Protein AF-A0A2K8N325-F1 (afdb_monomer_lite)

Sequence (77 aa):
MRWLRCCHRGGLPVTEFPDITALSPAEAIAWFVRQVKDVSRLSPFDKTKGRRVMELRQWKDTVLVPWLEDVHRRRTW

Radius of gyration: 17.32 Å; chains: 1; bounding box: 34×53×36 Å

pLDDT: mean 82.28, std 17.85, range [39.66, 96.06]

Organism: NCBI:txid2055160

Structure (mmCIF, N/CA/C/O backbone):
data_AF-A0A2K8N325-F1
#
_entry.id   AF-A0A2K8N325-F1
#
loop_
_atom_site.group_PDB
_atom_site.id
_atom_site.type_symbol
_atom_site.label_atom_id
_atom_site.label_alt_id
_atom_site.label_comp_id
_atom_site.label_asym_id
_atom_site.label_entity_id
_atom_site.label_seq_id
_atom_site.pdbx_PDB_ins_code
_atom_site.Cartn_x
_atom_site.Cartn_y
_atom_site.Cartn_z
_atom_site.occupancy
_atom_site.B_iso_or_equiv
_atom_site.auth_seq_id
_atom_site.auth_comp_id
_atom_site.auth_asym_id
_atom_site.auth_atom_id
_atom_site.pdbx_PDB_model_num
ATOM 1 N N . MET A 1 1 ? -0.912 40.725 18.143 1.00 42.47 1 MET A N 1
ATOM 2 C CA . MET A 1 1 ? -2.051 40.268 17.316 1.00 42.47 1 MET A CA 1
ATOM 3 C C . MET A 1 1 ? -2.288 38.794 17.606 1.00 42.47 1 MET A C 1
ATOM 5 O O . MET A 1 1 ? -1.396 37.986 17.388 1.00 42.47 1 MET A O 1
ATOM 9 N N . ARG A 1 2 ? -3.425 38.480 18.232 1.00 58.12 2 ARG A N 1
ATOM 10 C CA . ARG A 1 2 ? -3.768 37.169 18.794 1.00 58.12 2 ARG A CA 1
ATOM 11 C C . ARG A 1 2 ? -4.679 36.446 17.804 1.00 58.12 2 ARG A C 1
ATOM 13 O O . ARG A 1 2 ? -5.836 36.827 17.686 1.00 58.12 2 ARG A O 1
ATOM 20 N N . TRP A 1 3 ? -4.167 35.439 17.102 1.00 41.12 3 TRP A N 1
ATOM 21 C CA . TRP A 1 3 ? -4.996 34.597 16.240 1.00 41.12 3 TRP A CA 1
ATOM 22 C C . TRP A 1 3 ? -5.474 33.367 17.005 1.00 41.12 3 TRP A C 1
ATOM 24 O O . TRP A 1 3 ? -4.696 32.577 17.540 1.00 41.12 3 TRP A O 1
ATOM 34 N N . LEU A 1 4 ? -6.796 33.292 17.111 1.00 44.19 4 LEU A N 1
ATOM 35 C CA . LEU A 1 4 ? -7.570 32.249 17.755 1.00 44.19 4 LEU A CA 1
ATOM 36 C C . LEU A 1 4 ? -7.482 30.941 16.965 1.00 44.19 4 LEU A C 1
ATOM 38 O O . LEU A 1 4 ? -7.724 30.888 15.763 1.00 44.19 4 LEU A O 1
ATOM 42 N N . ARG A 1 5 ? -7.178 29.887 17.719 1.00 50.56 5 ARG A N 1
ATOM 43 C CA . ARG A 1 5 ? -7.477 28.473 17.492 1.00 50.56 5 ARG A CA 1
ATOM 44 C C . ARG A 1 5 ? -8.677 28.259 16.544 1.00 50.56 5 ARG A C 1
ATOM 46 O O . ARG A 1 5 ? -9.820 28.405 16.964 1.00 50.56 5 ARG A O 1
ATOM 53 N N . CYS A 1 6 ? -8.414 27.825 15.310 1.00 43.84 6 CYS A N 1
ATOM 54 C CA . CYS A 1 6 ? -9.394 27.111 14.491 1.00 43.84 6 CYS A CA 1
ATOM 55 C C . CYS A 1 6 ? -9.102 25.611 14.573 1.00 43.84 6 CYS A C 1
ATOM 57 O O . CYS A 1 6 ? -8.184 25.091 13.944 1.00 43.84 6 CYS A O 1
ATOM 59 N N . CYS A 1 7 ? -9.893 24.919 15.389 1.00 49.41 7 CYS A N 1
ATOM 60 C CA . CYS A 1 7 ? -10.015 23.471 15.366 1.00 49.41 7 CYS A CA 1
ATOM 61 C C . CYS A 1 7 ? -10.807 23.067 14.110 1.00 49.41 7 CYS A C 1
ATOM 63 O O . CYS A 1 7 ? -12.033 23.117 14.123 1.00 49.41 7 CYS A O 1
ATOM 65 N N . HIS A 1 8 ? -10.124 22.648 13.044 1.00 45.16 8 HIS A N 1
ATOM 66 C CA . HIS A 1 8 ? -10.730 21.913 11.926 1.00 45.16 8 HIS A CA 1
ATOM 67 C C . HIS A 1 8 ? -10.006 20.558 11.831 1.00 45.16 8 HIS A C 1
ATOM 69 O O . HIS A 1 8 ? -8.898 20.462 11.324 1.00 45.16 8 HIS A O 1
ATOM 75 N N . ARG A 1 9 ? -10.413 19.582 12.650 1.00 39.66 9 ARG A N 1
ATOM 76 C CA . ARG A 1 9 ? -11.370 18.510 12.317 1.00 39.66 9 ARG A CA 1
ATOM 77 C C . ARG A 1 9 ? -10.786 17.581 11.250 1.00 39.66 9 ARG A C 1
ATOM 79 O O . ARG A 1 9 ? -10.839 17.883 10.065 1.00 39.66 9 ARG A O 1
ATOM 86 N N . GLY A 1 10 ? -10.211 16.480 11.741 1.00 39.91 10 GLY A N 1
ATOM 87 C CA . GLY A 1 10 ? -9.495 15.449 10.998 1.00 39.91 10 GLY A CA 1
ATOM 88 C C . GLY A 1 10 ? -10.130 15.083 9.663 1.00 39.91 10 GLY A C 1
ATOM 89 O O . GLY A 1 10 ? -11.084 14.310 9.611 1.00 39.91 10 GLY A O 1
ATOM 90 N N . GLY A 1 11 ? -9.534 15.589 8.586 1.00 40.06 11 GLY A N 1
ATOM 91 C CA . GLY A 1 11 ? -9.508 14.855 7.335 1.00 40.06 11 GLY A CA 1
ATOM 92 C C . GLY A 1 11 ? -8.646 13.632 7.595 1.00 40.06 11 GLY A C 1
ATOM 93 O O . GLY A 1 11 ? -7.443 13.757 7.818 1.00 40.06 11 GLY A O 1
ATOM 94 N N . LEU A 1 12 ? -9.264 12.458 7.679 1.00 52.72 12 LEU A N 1
ATOM 95 C CA . LEU A 1 12 ? -8.501 11.218 7.674 1.00 52.72 12 LEU A CA 1
ATOM 96 C C . LEU A 1 12 ? -7.642 11.246 6.408 1.00 52.72 12 LEU A C 1
ATOM 98 O O . LEU A 1 12 ? -8.210 11.463 5.336 1.00 52.72 12 LEU A O 1
ATOM 102 N N . PRO A 1 13 ? -6.310 11.092 6.502 1.00 55.62 13 PRO A N 1
ATOM 103 C CA . PRO A 1 13 ? -5.483 11.159 5.311 1.00 55.62 13 PRO A CA 1
ATOM 104 C C . PRO A 1 13 ? -5.967 10.073 4.351 1.00 55.62 13 PRO A C 1
ATOM 106 O O . PRO A 1 13 ? -6.057 8.901 4.727 1.00 55.62 13 PRO A O 1
ATOM 109 N N . VAL A 1 14 ? -6.367 10.464 3.144 1.00 61.09 14 VAL A N 1
ATOM 110 C CA . VAL A 1 14 ? -6.577 9.504 2.060 1.00 61.09 14 VAL A CA 1
ATOM 111 C C . VAL A 1 14 ? -5.265 8.733 1.923 1.00 61.09 14 VAL A C 1
ATOM 113 O O . VAL A 1 14 ? -4.195 9.337 2.004 1.00 61.09 14 VAL A O 1
ATOM 116 N N . THR A 1 15 ? -5.324 7.404 1.822 1.00 67.62 15 THR A N 1
ATOM 117 C CA . THR A 1 15 ? -4.114 6.612 1.584 1.00 67.62 15 THR A CA 1
ATOM 118 C C . THR A 1 15 ? -3.633 6.938 0.176 1.00 67.62 15 THR A C 1
ATOM 120 O O . THR A 1 15 ? -4.169 6.435 -0.805 1.00 67.62 15 THR A O 1
ATOM 123 N N . GLU A 1 16 ? -2.670 7.849 0.083 1.00 79.88 16 GLU A N 1
ATOM 124 C CA . GLU A 1 16 ? -2.043 8.219 -1.178 1.00 79.88 16 GLU A CA 1
ATOM 125 C C . GLU A 1 16 ? -1.019 7.145 -1.535 1.00 79.88 16 GLU A C 1
ATOM 127 O O . GLU A 1 16 ? -0.022 6.960 -0.833 1.00 79.88 16 GLU A O 1
ATOM 132 N N . PHE A 1 17 ? -1.313 6.385 -2.587 1.00 84.88 17 PHE A N 1
ATOM 133 C CA . PHE A 1 17 ? -0.424 5.343 -3.076 1.00 84.88 17 PHE A CA 1
ATOM 134 C C . PHE A 1 17 ? 0.706 5.972 -3.893 1.00 84.88 17 PHE A C 1
ATOM 136 O O . PHE A 1 17 ? 0.425 6.785 -4.774 1.00 84.88 17 PHE A O 1
ATOM 143 N N . PRO A 1 18 ? 1.971 5.606 -3.631 1.00 85.19 18 PRO A N 1
ATOM 144 C CA . PRO A 1 18 ? 3.088 6.141 -4.384 1.00 85.19 18 PRO A CA 1
ATOM 145 C C . PRO A 1 18 ? 3.086 5.585 -5.808 1.00 85.19 18 PRO A C 1
ATOM 147 O O . PRO A 1 18 ? 2.630 4.461 -6.050 1.00 85.19 18 PRO A O 1
ATOM 150 N N . ASP A 1 19 ? 3.674 6.344 -6.732 1.00 88.06 19 ASP A N 1
ATOM 151 C CA . ASP A 1 19 ? 4.076 5.787 -8.017 1.00 88.0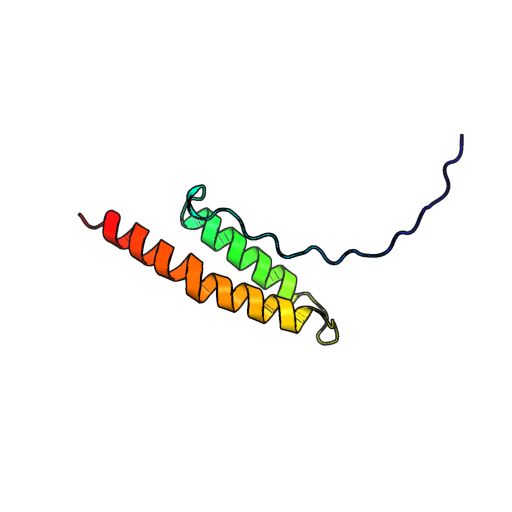6 19 ASP A CA 1
ATOM 152 C C . ASP A 1 19 ? 5.171 4.739 -7.781 1.00 88.06 19 ASP A C 1
ATOM 154 O O . ASP A 1 19 ? 6.284 5.060 -7.362 1.00 88.06 19 ASP A O 1
ATOM 158 N N . ILE A 1 20 ? 4.836 3.466 -7.999 1.00 85.56 20 ILE A N 1
ATOM 159 C CA . ILE A 1 20 ? 5.727 2.356 -7.652 1.00 85.56 20 ILE A CA 1
ATOM 160 C C . ILE A 1 20 ? 6.947 2.270 -8.578 1.00 85.56 20 ILE A C 1
ATOM 162 O O . ILE A 1 20 ? 7.970 1.715 -8.192 1.00 85.56 20 ILE A O 1
ATOM 166 N N . THR A 1 21 ? 6.863 2.834 -9.787 1.00 85.56 21 THR A N 1
ATOM 167 C CA . THR A 1 21 ? 7.942 2.758 -10.782 1.00 85.56 21 THR A CA 1
ATOM 168 C C . THR A 1 21 ? 9.097 3.703 -10.468 1.00 85.56 21 THR A C 1
ATOM 170 O O . THR A 1 21 ? 10.226 3.443 -10.879 1.00 85.56 21 THR A O 1
ATOM 173 N N . ALA A 1 22 ? 8.833 4.754 -9.690 1.00 89.88 22 ALA A N 1
ATOM 174 C CA . ALA A 1 22 ? 9.838 5.686 -9.192 1.00 89.88 22 ALA A CA 1
ATOM 175 C C . ALA A 1 22 ? 10.580 5.191 -7.934 1.00 89.88 22 ALA A C 1
ATOM 177 O O . ALA A 1 22 ? 11.518 5.849 -7.487 1.00 89.88 22 ALA A O 1
ATOM 178 N N . LEU A 1 23 ? 10.168 4.062 -7.345 1.00 88.06 23 LEU A N 1
ATOM 179 C CA . LEU A 1 23 ? 10.732 3.530 -6.104 1.00 88.06 23 LEU A CA 1
ATOM 180 C C . LEU A 1 23 ? 11.674 2.352 -6.357 1.00 88.06 23 LEU A C 1
ATOM 182 O O . LEU A 1 23 ? 11.465 1.533 -7.252 1.00 88.06 23 LEU A O 1
ATOM 186 N N . SER A 1 24 ? 12.672 2.186 -5.487 1.00 92.31 24 SER A N 1
ATOM 187 C CA . SER A 1 24 ? 13.364 0.902 -5.372 1.00 92.31 24 SER A CA 1
ATOM 188 C C . SER A 1 24 ? 12.477 -0.152 -4.683 1.00 92.31 24 SER A C 1
ATOM 190 O O . SER A 1 24 ? 11.586 0.193 -3.898 1.00 92.31 24 SER A O 1
ATOM 192 N N . PRO A 1 25 ? 12.734 -1.460 -4.892 1.00 92.56 25 PRO A N 1
ATOM 193 C CA . PRO A 1 25 ? 11.992 -2.525 -4.212 1.00 92.56 25 PRO A CA 1
ATOM 194 C C . PRO A 1 25 ? 11.963 -2.382 -2.688 1.00 92.56 25 PRO A C 1
ATOM 196 O O . PRO A 1 25 ? 10.928 -2.597 -2.060 1.00 92.56 25 PRO A O 1
ATOM 199 N N . ALA A 1 26 ? 13.086 -1.975 -2.089 1.00 93.19 26 ALA A N 1
ATOM 200 C CA . ALA A 1 26 ? 13.182 -1.773 -0.649 1.00 93.19 26 ALA A CA 1
ATOM 201 C C . ALA A 1 26 ? 12.304 -0.605 -0.173 1.00 93.19 26 ALA A C 1
ATOM 203 O O . ALA A 1 26 ? 11.624 -0.732 0.844 1.00 93.19 26 ALA A O 1
ATOM 204 N N . GLU A 1 27 ? 12.273 0.505 -0.914 1.00 93.88 27 GLU A N 1
ATOM 205 C CA . GLU A 1 27 ? 11.440 1.668 -0.587 1.00 93.88 27 GLU A CA 1
ATOM 206 C C . GLU A 1 27 ? 9.948 1.361 -0.718 1.00 93.88 27 GLU A C 1
ATOM 208 O O . GLU A 1 27 ? 9.174 1.708 0.175 1.00 93.88 27 GLU A O 1
ATOM 213 N N . ALA A 1 28 ? 9.545 0.651 -1.776 1.00 92.75 28 ALA A N 1
ATOM 214 C CA . ALA A 1 28 ? 8.159 0.230 -1.971 1.00 92.75 28 ALA A CA 1
ATOM 215 C C . ALA A 1 28 ? 7.672 -0.676 -0.824 1.00 92.75 28 ALA A C 1
ATOM 217 O O . ALA A 1 28 ? 6.591 -0.462 -0.266 1.00 92.75 28 ALA A O 1
ATOM 218 N N . ILE A 1 29 ? 8.498 -1.645 -0.410 1.00 93.38 29 ILE A N 1
ATOM 219 C CA . ILE A 1 29 ? 8.203 -2.527 0.729 1.00 93.38 29 ILE A CA 1
ATOM 220 C C . ILE A 1 29 ? 8.162 -1.728 2.038 1.00 93.38 29 ILE A C 1
ATOM 222 O O . ILE A 1 29 ? 7.230 -1.888 2.827 1.00 93.38 29 ILE A O 1
ATOM 226 N N . ALA A 1 30 ? 9.139 -0.848 2.275 1.00 94.50 30 ALA A N 1
ATOM 227 C CA . ALA A 1 30 ? 9.201 -0.031 3.485 1.00 94.50 30 ALA A CA 1
ATOM 228 C C . ALA A 1 30 ? 7.975 0.885 3.620 1.00 94.50 30 ALA A C 1
ATOM 230 O O . ALA A 1 30 ? 7.398 0.994 4.707 1.00 94.50 30 ALA A O 1
ATOM 231 N N . TRP A 1 31 ? 7.537 1.496 2.516 1.00 94.00 31 TRP A N 1
ATOM 232 C CA . TRP A 1 31 ? 6.310 2.284 2.476 1.00 94.00 31 TRP A CA 1
ATOM 233 C C . TRP A 1 31 ? 5.087 1.427 2.823 1.00 94.00 31 TRP A C 1
ATOM 235 O O . TRP A 1 31 ? 4.316 1.799 3.709 1.00 94.00 31 TRP A O 1
ATOM 245 N N . PHE A 1 32 ? 4.944 0.249 2.206 1.00 94.00 32 PHE A N 1
ATOM 246 C CA . PHE A 1 32 ? 3.820 -0.650 2.474 1.00 94.00 32 PHE A CA 1
ATOM 247 C C . PHE A 1 32 ? 3.756 -1.075 3.949 1.00 94.00 32 PHE A C 1
ATOM 249 O O . PHE A 1 32 ? 2.709 -0.976 4.591 1.00 94.00 32 PHE A O 1
ATOM 256 N N . VAL A 1 33 ? 4.892 -1.480 4.523 1.00 94.75 33 VAL A N 1
ATOM 257 C CA . VAL A 1 33 ? 4.997 -1.865 5.940 1.00 94.75 33 VAL A CA 1
ATOM 258 C C . VAL A 1 33 ? 4.627 -0.701 6.861 1.00 94.75 33 VAL A C 1
ATOM 260 O O . VAL A 1 33 ? 3.930 -0.902 7.861 1.00 94.75 33 VAL A O 1
ATOM 263 N N . ARG A 1 34 ? 5.041 0.527 6.525 1.00 93.81 34 ARG A N 1
ATOM 264 C CA . ARG A 1 34 ? 4.659 1.729 7.276 1.00 93.81 34 ARG A CA 1
ATOM 265 C C . ARG A 1 34 ? 3.143 1.929 7.279 1.00 93.81 34 ARG A C 1
ATOM 267 O O . ARG A 1 34 ? 2.583 2.136 8.353 1.00 93.81 34 ARG A O 1
ATOM 274 N N . GLN A 1 35 ? 2.475 1.784 6.134 1.00 93.19 35 GLN A N 1
ATOM 275 C CA . GLN A 1 35 ? 1.014 1.904 6.059 1.00 93.19 35 GLN A CA 1
ATOM 276 C C . GLN A 1 35 ? 0.297 0.834 6.886 1.00 93.19 35 GLN A C 1
ATOM 278 O O . GLN A 1 35 ? -0.634 1.142 7.631 1.00 93.19 35 GLN A O 1
ATOM 283 N N . VAL A 1 36 ? 0.755 -0.420 6.817 1.00 93.25 36 VAL A N 1
ATOM 284 C CA . VAL A 1 36 ? 0.203 -1.512 7.635 1.00 93.25 36 VAL A CA 1
ATOM 285 C C . VAL A 1 36 ? 0.344 -1.198 9.127 1.00 93.25 36 VAL A C 1
ATOM 287 O O . VAL A 1 36 ? -0.595 -1.419 9.894 1.00 93.25 36 VAL A O 1
ATOM 290 N N . LYS A 1 37 ? 1.482 -0.631 9.547 1.00 94.00 37 LYS A N 1
ATOM 291 C CA . LYS A 1 37 ? 1.713 -0.202 10.933 1.00 94.00 37 LYS A CA 1
ATOM 292 C C . LYS A 1 37 ? 0.807 0.960 11.344 1.00 94.00 37 LYS A C 1
ATOM 294 O O . LYS A 1 37 ? 0.310 0.971 12.466 1.00 94.00 37 LYS A O 1
ATOM 299 N N . ASP A 1 38 ? 0.569 1.927 10.468 1.00 91.31 38 ASP A N 1
ATOM 300 C CA . ASP A 1 38 ? -0.338 3.036 10.772 1.00 91.31 38 ASP A CA 1
ATOM 301 C C . ASP A 1 38 ? -1.789 2.551 10.899 1.00 91.31 38 ASP A C 1
ATOM 303 O O . ASP A 1 38 ? -2.495 2.938 11.831 1.00 91.31 38 ASP A O 1
ATOM 307 N N . VAL A 1 39 ? -2.218 1.623 10.040 1.00 90.94 39 VAL A N 1
ATOM 308 C CA . VAL A 1 39 ? -3.549 1.001 10.119 1.00 90.94 39 VAL A CA 1
ATOM 309 C C . VAL A 1 39 ? -3.695 0.106 11.351 1.00 90.94 39 VAL A C 1
ATOM 311 O O . VAL A 1 39 ? -4.761 0.090 11.973 1.00 90.94 39 VAL A O 1
ATOM 314 N N . SER A 1 40 ? -2.649 -0.621 11.752 1.00 91.31 40 SER A N 1
ATOM 315 C CA . SER A 1 40 ? -2.704 -1.474 12.946 1.00 91.31 40 SER A CA 1
ATOM 316 C C . SER A 1 40 ? -2.859 -0.665 14.236 1.00 91.31 40 SER A C 1
ATOM 318 O O . SER A 1 40 ? -3.532 -1.127 15.158 1.00 91.31 40 SER A O 1
ATOM 320 N N . ARG A 1 41 ? -2.332 0.568 14.266 1.00 92.31 41 ARG A N 1
ATOM 321 C CA . ARG A 1 41 ? -2.478 1.525 15.377 1.00 92.31 41 ARG A CA 1
ATOM 322 C C . ARG A 1 41 ? -3.859 2.175 15.462 1.00 92.31 41 ARG A C 1
ATOM 324 O O . ARG A 1 41 ? -4.173 2.762 16.494 1.00 92.31 41 ARG A O 1
ATOM 331 N N . LEU A 1 42 ? -4.685 2.079 14.418 1.00 88.81 42 LEU A N 1
ATOM 332 C CA . LEU A 1 42 ? -6.060 2.574 14.471 1.00 88.81 42 LEU A CA 1
ATOM 333 C C . LEU A 1 42 ? -6.893 1.754 15.456 1.00 88.81 42 LEU A C 1
ATOM 335 O O . LEU A 1 42 ? -6.778 0.523 15.525 1.00 88.81 42 LEU A O 1
ATOM 339 N N . SER A 1 43 ? -7.792 2.441 16.161 1.00 88.94 43 SER A N 1
ATOM 340 C CA . SER A 1 43 ? -8.770 1.801 17.041 1.00 88.94 43 SER A CA 1
ATOM 341 C C . SER A 1 43 ? -9.579 0.744 16.273 1.00 88.94 43 SER A C 1
ATOM 343 O O . SER A 1 43 ? -9.924 0.970 15.112 1.00 88.94 43 SER A O 1
ATOM 345 N N . PRO A 1 44 ? -9.930 -0.402 16.885 1.00 84.31 44 PRO A N 1
ATOM 346 C CA . PRO A 1 44 ? -10.841 -1.376 16.279 1.00 84.31 44 PRO A CA 1
ATOM 347 C C . PRO A 1 44 ? -12.194 -0.776 15.870 1.00 84.31 44 PRO A C 1
ATOM 349 O O . PRO A 1 44 ? -12.807 -1.249 14.920 1.00 84.31 44 PRO A O 1
ATOM 352 N N . PHE A 1 45 ? -12.633 0.282 16.558 1.00 89.19 45 PHE A N 1
ATOM 353 C CA . PHE A 1 45 ? -13.884 0.995 16.280 1.00 89.19 45 PHE A CA 1
ATOM 354 C C . PHE A 1 45 ? -13.727 2.132 15.261 1.00 89.19 45 PHE A C 1
ATOM 356 O O . PHE A 1 45 ? -14.691 2.844 14.970 1.00 89.19 45 PHE A O 1
ATOM 363 N N . ASP A 1 46 ? -12.520 2.336 14.727 1.00 88.50 46 ASP A N 1
ATOM 364 C CA . ASP A 1 46 ? -12.295 3.310 13.670 1.00 88.50 46 ASP A CA 1
ATOM 365 C C . ASP A 1 46 ? -13.019 2.857 12.395 1.00 88.50 46 ASP A C 1
ATOM 367 O O . ASP A 1 46 ? -12.679 1.845 11.777 1.00 88.50 46 ASP A O 1
ATOM 371 N N . LYS A 1 47 ? -14.026 3.636 11.991 1.00 87.00 47 LYS A N 1
ATOM 372 C CA . LYS A 1 47 ? -14.892 3.335 10.843 1.00 87.00 47 LYS A CA 1
ATOM 373 C C . LYS A 1 47 ? -14.134 3.253 9.513 1.00 87.00 47 LYS A C 1
ATOM 375 O O . LYS A 1 47 ? -14.665 2.711 8.549 1.00 87.00 47 LYS A O 1
ATOM 380 N N . THR A 1 48 ? -12.910 3.775 9.439 1.00 87.44 48 THR A N 1
ATOM 381 C CA . THR A 1 48 ? -12.093 3.774 8.217 1.00 87.44 48 THR A CA 1
ATOM 382 C C . THR A 1 48 ? -11.023 2.698 8.187 1.00 87.44 48 THR A C 1
ATOM 384 O O . THR A 1 48 ? -10.494 2.407 7.113 1.00 87.44 48 THR A O 1
ATOM 387 N N . LYS A 1 49 ? -10.758 2.035 9.320 1.00 89.50 49 LYS A N 1
ATOM 388 C CA . LYS A 1 49 ? -9.787 0.939 9.410 1.00 89.50 49 LYS A CA 1
ATOM 389 C C . LYS A 1 49 ? -10.094 -0.175 8.413 1.00 89.50 49 LYS A C 1
ATOM 391 O O . LYS A 1 49 ? -9.209 -0.572 7.664 1.00 89.50 49 LYS A O 1
ATOM 396 N N . GLY A 1 50 ? -11.349 -0.628 8.353 1.00 89.94 50 GLY A N 1
ATOM 397 C CA . GLY A 1 50 ? -11.770 -1.682 7.422 1.00 89.94 50 GLY A CA 1
ATOM 398 C C . GLY A 1 50 ? -11.521 -1.309 5.958 1.00 89.94 50 GLY A C 1
ATOM 399 O O . GLY A 1 50 ? -10.919 -2.084 5.218 1.00 89.94 50 GLY A O 1
ATOM 400 N N . ARG A 1 51 ? -11.896 -0.086 5.563 1.00 90.88 51 ARG A N 1
ATOM 401 C CA . ARG A 1 51 ? -11.655 0.431 4.210 1.00 90.88 51 ARG A CA 1
ATOM 402 C C . ARG A 1 51 ? -10.164 0.469 3.870 1.00 90.88 51 ARG A C 1
ATOM 404 O O . ARG A 1 51 ? -9.772 -0.072 2.843 1.00 90.88 51 ARG A O 1
ATOM 411 N N . ARG A 1 52 ? -9.333 1.022 4.757 1.00 90.56 52 ARG A N 1
ATOM 412 C CA . ARG A 1 52 ? -7.877 1.104 4.554 1.00 90.56 52 ARG A CA 1
ATOM 413 C C . ARG A 1 52 ? -7.212 -0.265 4.445 1.00 90.56 52 ARG A C 1
ATOM 415 O O . ARG A 1 52 ? -6.311 -0.437 3.635 1.00 90.56 52 ARG A O 1
ATOM 422 N N . VAL A 1 53 ? -7.654 -1.249 5.232 1.00 92.50 53 VAL A N 1
ATOM 423 C CA . VAL A 1 53 ? -7.158 -2.631 5.113 1.00 92.50 53 VAL A CA 1
ATOM 424 C C . VAL A 1 53 ? -7.470 -3.201 3.729 1.00 92.50 53 VAL A C 1
ATOM 426 O O . VAL A 1 53 ? -6.594 -3.818 3.126 1.00 92.50 53 VAL A O 1
ATOM 429 N N . MET A 1 54 ? -8.685 -2.986 3.213 1.00 94.31 54 MET A N 1
ATOM 430 C CA . MET A 1 54 ? -9.045 -3.446 1.868 1.00 94.31 54 MET A CA 1
ATOM 431 C C . MET A 1 54 ? -8.230 -2.738 0.782 1.00 94.31 54 MET A C 1
ATOM 433 O O . MET A 1 54 ? -7.698 -3.416 -0.089 1.00 94.31 54 MET A O 1
ATOM 437 N N . GLU A 1 55 ? -8.077 -1.414 0.861 1.00 92.75 55 GLU A N 1
ATOM 438 C CA . GLU A 1 55 ? -7.292 -0.625 -0.101 1.00 92.75 55 GLU A CA 1
ATOM 439 C C . GLU A 1 55 ? -5.814 -1.059 -0.111 1.00 92.75 55 GLU A C 1
ATOM 441 O O . GLU A 1 55 ? -5.248 -1.305 -1.175 1.00 92.75 55 GLU A O 1
ATOM 446 N N . LEU A 1 56 ? -5.196 -1.250 1.064 1.00 93.94 56 LEU A N 1
ATOM 447 C CA . LEU A 1 56 ? -3.821 -1.756 1.166 1.00 93.94 56 LEU A CA 1
ATOM 448 C C . LEU A 1 56 ? -3.688 -3.185 0.640 1.00 93.94 56 LEU A C 1
ATOM 450 O O . LEU A 1 56 ? -2.707 -3.499 -0.032 1.00 93.94 56 LEU A O 1
ATOM 454 N N . ARG A 1 57 ? -4.659 -4.058 0.931 1.00 95.25 57 ARG A N 1
ATOM 455 C CA . ARG A 1 57 ? -4.662 -5.429 0.414 1.00 95.25 57 ARG A CA 1
ATOM 456 C C . ARG A 1 57 ? -4.750 -5.433 -1.106 1.00 95.25 57 ARG A C 1
ATOM 458 O O . ARG A 1 57 ? -3.941 -6.098 -1.743 1.00 95.25 57 ARG A O 1
ATOM 465 N N . GLN A 1 58 ? -5.687 -4.667 -1.661 1.00 95.31 58 GLN A N 1
ATOM 466 C CA . GLN A 1 58 ? -5.872 -4.549 -3.100 1.00 95.31 58 GLN A CA 1
ATOM 467 C C . GLN A 1 58 ? -4.592 -4.048 -3.763 1.00 95.31 58 GLN A C 1
ATOM 469 O O . GLN A 1 58 ? -4.076 -4.725 -4.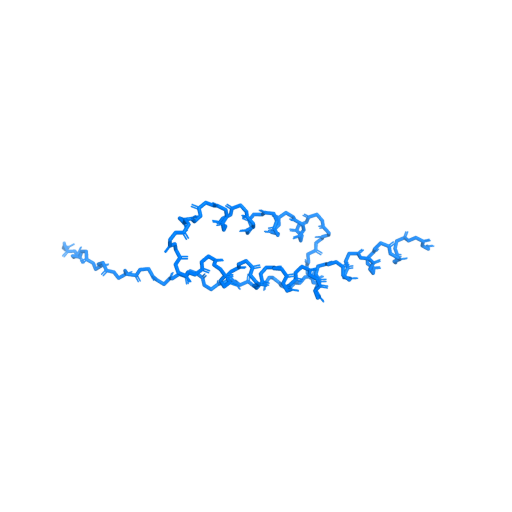640 1.00 95.31 58 GLN A O 1
ATOM 474 N N . TRP A 1 59 ? -4.020 -2.938 -3.292 1.00 94.00 59 TRP A N 1
ATOM 475 C CA . TRP A 1 59 ? -2.782 -2.405 -3.862 1.00 94.00 59 TRP A CA 1
ATOM 476 C C . TRP A 1 59 ? -1.607 -3.386 -3.759 1.00 94.00 59 TRP A C 1
ATOM 478 O O . TRP A 1 59 ? -0.833 -3.532 -4.703 1.00 94.00 59 TRP A O 1
ATOM 488 N N . LYS A 1 60 ? -1.485 -4.115 -2.643 1.00 94.56 60 LYS A N 1
ATOM 489 C CA . LYS A 1 60 ? -0.457 -5.150 -2.480 1.00 94.56 60 LYS A CA 1
ATOM 490 C C . LYS A 1 60 ? -0.602 -6.257 -3.529 1.00 94.56 60 LYS A C 1
ATOM 492 O O . LYS A 1 60 ? 0.391 -6.636 -4.143 1.00 94.56 60 LYS A O 1
ATOM 497 N N . ASP 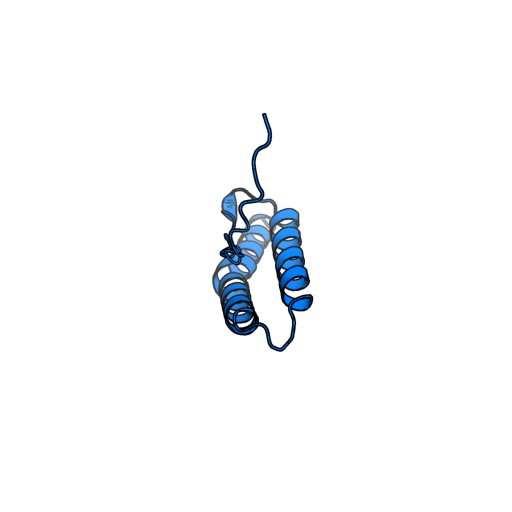A 1 61 ? -1.820 -6.766 -3.718 1.00 96.06 61 ASP A N 1
ATOM 498 C CA . ASP A 1 61 ? -2.097 -7.880 -4.631 1.00 96.06 61 ASP A CA 1
ATOM 499 C C . ASP A 1 61 ? -2.070 -7.448 -6.114 1.00 96.06 61 ASP A C 1
ATOM 5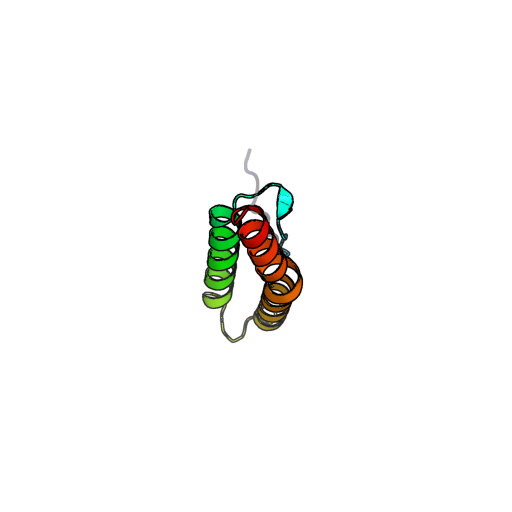01 O O . ASP A 1 61 ? -1.646 -8.228 -6.961 1.00 96.06 61 ASP A O 1
ATOM 505 N N . THR A 1 62 ? -2.474 -6.215 -6.450 1.00 95.06 62 THR A N 1
ATOM 506 C CA . THR A 1 62 ? -2.564 -5.753 -7.850 1.00 95.06 62 THR A CA 1
ATOM 507 C C . THR A 1 62 ? -1.356 -4.957 -8.332 1.00 95.06 62 THR A C 1
ATOM 509 O O . THR A 1 62 ? -1.157 -4.852 -9.538 1.00 95.06 62 THR A O 1
ATOM 512 N N . VAL A 1 63 ? -0.581 -4.356 -7.425 1.00 93.69 63 VAL A N 1
ATOM 513 C CA . VAL A 1 63 ? 0.538 -3.465 -7.773 1.00 93.69 63 VAL A CA 1
ATOM 514 C C . VAL A 1 63 ? 1.852 -3.995 -7.213 1.00 93.69 63 VAL A C 1
ATOM 516 O O . VAL A 1 63 ? 2.738 -4.343 -7.988 1.00 93.69 63 VAL A O 1
ATOM 519 N N . LEU A 1 64 ? 1.986 -4.089 -5.884 1.00 93.25 64 LEU A N 1
ATOM 520 C CA . LEU A 1 64 ? 3.279 -4.371 -5.249 1.00 93.25 64 LEU A CA 1
ATOM 521 C C . LEU A 1 64 ? 3.842 -5.740 -5.633 1.00 93.25 64 LEU A C 1
ATOM 523 O O . LEU A 1 64 ? 4.989 -5.821 -6.062 1.00 93.25 64 LEU A O 1
ATOM 527 N N . VAL A 1 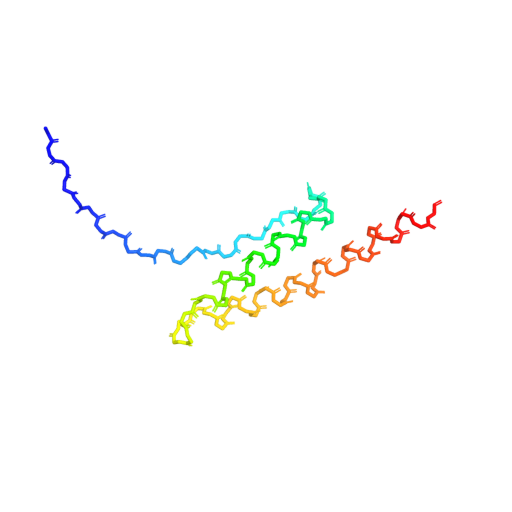65 ? 3.061 -6.810 -5.458 1.00 94.62 65 VAL A N 1
ATOM 528 C CA . VAL A 1 65 ? 3.542 -8.178 -5.705 1.00 94.62 65 VAL A CA 1
ATOM 529 C C . VAL A 1 65 ? 3.885 -8.392 -7.184 1.00 94.62 65 VAL A C 1
ATOM 531 O O . VAL A 1 65 ? 5.041 -8.730 -7.444 1.00 94.62 65 VAL A O 1
ATOM 534 N N . PRO A 1 66 ? 2.987 -8.108 -8.153 1.00 95.38 66 PRO A N 1
ATOM 535 C CA . PRO A 1 66 ? 3.313 -8.292 -9.568 1.00 95.38 66 PRO A CA 1
ATOM 536 C C . PRO A 1 66 ? 4.530 -7.475 -10.016 1.00 95.38 66 PRO A C 1
ATOM 538 O O . PRO A 1 66 ? 5.357 -7.957 -10.788 1.00 95.38 66 PRO A O 1
ATOM 541 N N . TRP A 1 67 ? 4.671 -6.244 -9.513 1.00 94.69 67 TRP A N 1
ATOM 542 C CA . TRP A 1 67 ? 5.821 -5.400 -9.827 1.00 94.69 67 TRP A CA 1
ATOM 543 C C . TRP A 1 67 ? 7.129 -5.950 -9.242 1.00 94.69 67 TRP A C 1
ATOM 545 O O . TRP A 1 67 ? 8.141 -5.979 -9.939 1.00 94.69 67 TRP A O 1
ATOM 555 N N . LEU A 1 68 ? 7.127 -6.438 -7.996 1.00 93.69 68 LEU A N 1
ATOM 556 C CA . LEU A 1 68 ? 8.309 -7.065 -7.392 1.00 93.69 68 LEU A CA 1
ATOM 557 C C . LEU A 1 68 ? 8.734 -8.334 -8.142 1.00 93.69 68 LEU A C 1
ATOM 559 O O . LEU A 1 68 ? 9.931 -8.547 -8.344 1.00 93.69 68 LEU A O 1
ATOM 563 N N . GLU A 1 69 ? 7.774 -9.157 -8.569 1.00 94.00 69 GLU A N 1
ATOM 564 C CA . GLU A 1 69 ? 8.044 -10.337 -9.398 1.00 94.00 69 GLU A CA 1
ATOM 565 C C . GLU A 1 69 ? 8.669 -9.951 -10.743 1.00 94.00 69 GLU A C 1
ATOM 567 O O . GLU A 1 69 ? 9.634 -10.583 -11.178 1.00 94.00 69 GLU A O 1
ATOM 572 N N . ASP A 1 70 ? 8.168 -8.892 -11.385 1.00 93.00 70 ASP A N 1
ATOM 573 C CA . ASP A 1 70 ? 8.726 -8.373 -12.635 1.00 93.00 70 ASP A CA 1
ATOM 574 C C . ASP A 1 70 ? 10.155 -7.836 -12.451 1.00 93.00 70 ASP A C 1
ATOM 576 O O . ASP A 1 70 ? 11.058 -8.209 -13.202 1.00 93.00 70 ASP A O 1
ATOM 580 N N . VAL A 1 71 ? 10.406 -7.039 -11.406 1.00 90.56 71 VAL A N 1
ATOM 581 C CA . VAL A 1 71 ? 11.755 -6.547 -11.076 1.00 90.56 71 VAL A CA 1
ATOM 582 C C . VAL A 1 71 ? 12.717 -7.707 -10.812 1.00 90.56 71 VAL A C 1
ATOM 584 O O . VAL A 1 71 ? 13.857 -7.684 -11.282 1.00 90.56 71 VAL A O 1
ATOM 587 N N . HIS A 1 72 ? 12.271 -8.733 -10.083 1.00 90.19 72 HIS A N 1
ATOM 588 C CA . HIS A 1 72 ? 13.080 -9.920 -9.820 1.00 90.19 72 HIS A CA 1
ATOM 589 C C . HIS A 1 72 ? 13.405 -10.685 -11.109 1.00 90.19 72 HIS A C 1
ATOM 591 O O . HIS A 1 72 ? 14.566 -11.036 -11.335 1.00 90.19 72 HIS A O 1
ATOM 597 N N . ARG A 1 73 ? 12.409 -10.875 -11.984 1.00 92.00 73 ARG A N 1
ATOM 598 C CA . ARG A 1 73 ? 12.569 -11.536 -13.2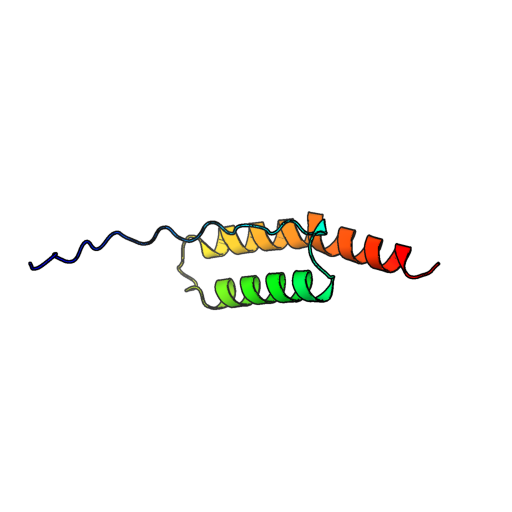86 1.00 92.00 73 ARG A CA 1
ATOM 599 C C . ARG A 1 73 ? 13.549 -10.795 -14.193 1.00 92.00 73 ARG A C 1
ATOM 601 O O . ARG A 1 73 ? 14.361 -11.429 -14.853 1.00 92.00 73 ARG A O 1
ATOM 608 N N . ARG A 1 74 ? 13.516 -9.459 -14.218 1.00 88.75 74 ARG A N 1
ATOM 609 C CA . ARG A 1 74 ? 14.453 -8.651 -15.022 1.00 88.75 74 ARG A CA 1
ATOM 610 C C . ARG A 1 74 ? 15.893 -8.704 -14.516 1.00 88.75 74 ARG A C 1
ATOM 612 O O . ARG A 1 74 ? 16.804 -8.447 -15.287 1.00 88.75 74 ARG A O 1
ATOM 619 N N . ARG A 1 75 ? 16.102 -9.006 -13.232 1.00 82.75 75 ARG A N 1
ATOM 620 C CA . ARG A 1 75 ? 17.438 -9.133 -12.626 1.00 82.75 75 ARG A CA 1
ATOM 621 C C . ARG A 1 75 ? 18.088 -10.501 -12.824 1.00 82.75 75 ARG A C 1
ATOM 623 O O . ARG A 1 75 ? 19.258 -10.644 -12.493 1.00 82.75 75 ARG A O 1
ATOM 630 N N . THR A 1 76 ? 17.324 -11.505 -13.250 1.00 74.81 76 THR A N 1
ATOM 631 C CA . THR A 1 76 ? 17.771 -12.905 -13.351 1.00 74.81 76 THR A CA 1
ATOM 632 C C . THR A 1 76 ? 18.271 -13.297 -14.750 1.00 74.81 76 THR A C 1
ATOM 634 O O . THR A 1 76 ? 18.493 -14.479 -14.998 1.00 74.81 76 THR A O 1
ATOM 637 N N . TRP A 1 77 ? 18.503 -12.313 -15.625 1.00 51.38 77 TRP A N 1
ATOM 638 C CA . TRP A 1 77 ? 19.154 -12.424 -16.937 1.00 51.38 77 TRP A CA 1
ATOM 639 C C . TRP A 1 77 ? 20.369 -11.498 -16.993 1.00 51.38 77 TRP A C 1
ATOM 641 O O . TRP A 1 77 ? 21.308 -11.823 -17.751 1.00 51.38 77 TRP A O 1
#

Secondary structure (DSSP, 8-state):
-----------PPP-----GGGS-HHHHHHHHHHHHHHHHTS-TT-TTHHHHHHHHHHHIIIIIHHHHHHHHHHH--

Foldseek 3Di:
DDDDDDDDDDPPDDPDQDPPVPDDLVRNVVSLVVLVVVLVPDDPPPPCSVVSVVVSVCCCVPPNPVVVVVVVVVVVD